Protein AF-A0A920TNH1-F1 (afdb_monomer)

Solvent-accessible surface area (backbone atoms only — not comparable to full-atom values): 3495 Å² total; per-residue (Å²): 122,66,62,58,52,62,72,76,50,83,66,76,64,46,80,44,78,29,79,67,30,43,61,26,68,63,40,50,48,50,33,60,79,36,71,63,32,51,62,42,73,39,53,92,46,65,71,31,46,53,44,17,54,59,42,49,74,71,64,110

Nearest PDB structures (foldseek):
  9fd3-assembly1_A  TM=8.803E-01  e=2.072E-02  Kitasatospora cystarginea
  9fcq-assembly1_A  TM=8.783E-01  e=4.092E-02  Kitasatospora cystarginea
  9fcs-assembly2_B  TM=8.786E-01  e=4.092E-02  Kitasatospora cystarginea
  9fcu-assembly4_D  TM=8.698E-01  e=5.372E-02  Kitasatospora cystarginea
  8ftv-assembly1_A-2  TM=8.053E-01  e=2.242E-01  Streptomyces griseoviridis

Sequence (60 aa):
MIEDILLNFNQTNLSVLDLGTGSGAIGLSLKKEKKEWDVYCSDISINALEVANKNSLKTT

Foldseek 3Di:
DLVVVCVVDDDLEEEEEAEQCQLVVRQLVNCLVRVRYHGHYDRPDPVSVVNNVVVSVVSD

Secondary structure (DSSP, 8-state):
--HHHHHH---SS-EEEEET-TTTHHHHHHHHH-TTSEEEEE-S-HHHHHHHHHHHHHH-

Radius of gyration: 11.27 Å; Cα contacts (8 Å, |Δi|>4): 85; chains: 1; bounding box: 24×23×24 Å

Mean predicted aligned error: 2.76 Å

Structure (mmCIF, N/CA/C/O backbone):
data_AF-A0A920TNH1-F1
#
_entry.id   AF-A0A920TNH1-F1
#
loop_
_atom_site.group_PDB
_atom_site.id
_atom_site.type_symbol
_atom_site.label_atom_id
_atom_site.label_alt_id
_atom_site.label_comp_id
_atom_site.label_asym_id
_atom_site.label_entity_id
_atom_site.label_seq_id
_atom_site.pdbx_PDB_ins_code
_atom_site.Cartn_x
_atom_site.Cartn_y
_atom_site.Cartn_z
_atom_site.occupancy
_atom_site.B_iso_or_equiv
_atom_site.auth_seq_id
_atom_site.auth_comp_id
_atom_site.auth_asym_id
_atom_site.auth_atom_id
_atom_site.pdbx_PDB_model_num
ATOM 1 N N . MET A 1 1 ? -1.070 15.607 3.259 1.00 80.62 1 MET A N 1
ATOM 2 C CA . MET A 1 1 ? -1.021 14.565 2.200 1.00 80.62 1 MET A CA 1
ATOM 3 C C . MET A 1 1 ? -1.767 13.304 2.630 1.00 80.62 1 MET A C 1
ATOM 5 O O . MET A 1 1 ? -2.740 12.974 1.968 1.00 80.62 1 MET A O 1
ATOM 9 N N . ILE A 1 2 ? -1.391 12.630 3.729 1.00 91.44 2 ILE A N 1
ATOM 10 C CA . ILE A 1 2 ? -2.255 11.596 4.354 1.00 91.44 2 ILE A CA 1
ATOM 11 C C . ILE A 1 2 ? -3.100 12.172 5.494 1.00 91.44 2 ILE A C 1
ATOM 13 O O . ILE A 1 2 ? -4.206 11.720 5.758 1.00 91.44 2 ILE A O 1
ATOM 17 N N . GLU A 1 3 ? -2.594 13.221 6.132 1.00 93.50 3 GLU A N 1
ATOM 18 C CA . GLU A 1 3 ? -3.199 13.925 7.257 1.00 93.50 3 GLU A CA 1
ATOM 19 C C . GLU A 1 3 ? -4.552 14.515 6.858 1.00 93.50 3 GLU A C 1
ATOM 21 O O . GLU A 1 3 ? -5.536 14.362 7.575 1.00 93.50 3 GLU A O 1
ATOM 26 N N . ASP A 1 4 ? -4.626 15.105 5.663 1.00 95.69 4 ASP A N 1
ATOM 27 C CA . ASP A 1 4 ? -5.865 15.654 5.111 1.00 95.69 4 ASP A CA 1
ATOM 28 C C . ASP A 1 4 ? -6.927 14.564 4.928 1.00 95.69 4 ASP A C 1
ATOM 30 O O . ASP A 1 4 ? -8.105 14.796 5.189 1.00 95.69 4 ASP A O 1
ATOM 34 N N . ILE A 1 5 ? -6.525 13.354 4.527 1.00 94.38 5 ILE A N 1
ATOM 35 C CA . ILE A 1 5 ? -7.442 12.215 4.392 1.00 94.38 5 ILE A CA 1
ATOM 36 C C . ILE A 1 5 ? -7.969 11.824 5.778 1.00 94.38 5 ILE A C 1
ATOM 38 O O . ILE A 1 5 ? -9.173 11.667 5.963 1.00 94.38 5 ILE A O 1
ATOM 42 N N . LEU A 1 6 ? -7.093 11.731 6.780 1.00 93.81 6 LEU A N 1
ATOM 43 C CA . LEU A 1 6 ? -7.485 11.362 8.144 1.00 93.81 6 LEU A CA 1
ATOM 44 C C . LEU A 1 6 ? -8.382 12.410 8.823 1.00 93.81 6 LEU A C 1
ATOM 46 O O . LEU A 1 6 ? -9.191 12.048 9.677 1.00 93.81 6 LEU A O 1
ATOM 50 N N . LEU A 1 7 ? -8.249 13.688 8.454 1.00 94.81 7 LEU A N 1
ATOM 51 C CA . LEU A 1 7 ? -9.080 14.778 8.972 1.00 94.81 7 LEU A CA 1
ATOM 52 C C . LEU A 1 7 ? -10.451 14.855 8.293 1.00 94.81 7 LEU A C 1
ATOM 54 O O . LEU A 1 7 ? -11.438 15.172 8.954 1.00 94.81 7 LEU A O 1
ATOM 58 N N . ASN A 1 8 ? -10.524 14.573 6.991 1.00 96.25 8 ASN A N 1
ATOM 59 C CA . ASN A 1 8 ? -11.758 14.732 6.218 1.00 96.25 8 ASN A CA 1
ATOM 60 C C . ASN A 1 8 ? -12.638 13.470 6.184 1.00 96.25 8 ASN A C 1
ATOM 62 O O . ASN A 1 8 ? -13.811 13.562 5.827 1.00 96.25 8 ASN A O 1
ATOM 66 N N . PHE A 1 9 ? -12.106 12.308 6.572 1.00 94.38 9 PHE A N 1
ATOM 67 C CA . PHE A 1 9 ? -12.834 11.038 6.582 1.00 94.38 9 PHE A CA 1
ATOM 68 C C . PHE A 1 9 ? -12.806 10.412 7.982 1.00 94.38 9 PHE A C 1
ATOM 70 O O . PHE A 1 9 ? -11.767 9.980 8.481 1.00 94.38 9 PHE A O 1
ATOM 77 N N . ASN A 1 10 ? -13.972 10.365 8.630 1.00 9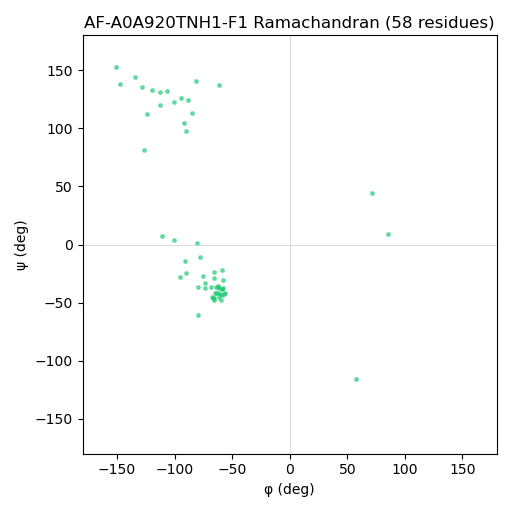2.62 10 ASN A N 1
ATOM 78 C CA . ASN A 1 10 ? -14.142 9.909 10.014 1.00 92.62 10 ASN A CA 1
ATOM 79 C C . ASN A 1 10 ? -14.901 8.576 10.141 1.00 92.62 10 ASN A C 1
ATOM 81 O O . ASN A 1 10 ? -15.227 8.158 11.253 1.00 92.62 10 ASN A O 1
ATOM 85 N N . GLN A 1 11 ? -15.176 7.910 9.021 1.00 95.50 11 GLN A N 1
ATOM 86 C CA . GLN A 1 11 ? -15.856 6.624 8.987 1.00 95.50 11 GLN A CA 1
ATOM 87 C C . GLN A 1 11 ? -15.033 5.572 9.735 1.00 95.50 11 GLN A C 1
ATOM 89 O O . GLN A 1 11 ? -13.813 5.485 9.572 1.00 95.50 11 GLN A O 1
ATOM 94 N N . THR A 1 12 ? -15.717 4.747 10.532 1.00 93.12 12 THR A N 1
ATOM 95 C CA . THR A 1 12 ? -15.095 3.606 11.214 1.00 93.12 12 THR A CA 1
ATOM 96 C C . THR A 1 12 ? -14.504 2.638 10.194 1.00 93.12 12 THR A C 1
ATOM 98 O O . THR A 1 12 ? -13.329 2.314 10.296 1.00 93.12 12 THR A O 1
ATOM 101 N N . ASN A 1 13 ? -15.275 2.294 9.158 1.00 95.56 13 ASN A N 1
ATOM 102 C CA . ASN A 1 13 ? -14.840 1.440 8.055 1.00 95.56 13 ASN A CA 1
ATOM 103 C C . ASN A 1 13 ? -14.937 2.225 6.747 1.00 95.56 13 ASN A C 1
ATOM 105 O O . ASN A 1 13 ? -15.959 2.860 6.472 1.00 95.56 13 ASN A O 1
ATOM 109 N N . LEU A 1 14 ? -13.883 2.168 5.941 1.00 97.62 14 LEU A N 1
ATOM 110 C CA . LEU A 1 14 ? -13.817 2.810 4.635 1.00 97.62 14 LEU A CA 1
ATOM 111 C C . LEU A 1 14 ? -12.961 1.955 3.705 1.00 97.62 14 LEU A C 1
ATOM 113 O O . LEU A 1 14 ? -11.907 1.473 4.117 1.00 97.62 14 LEU A O 1
ATOM 117 N N . SER A 1 15 ? -13.391 1.796 2.457 1.00 97.94 15 SER A N 1
ATOM 118 C CA . SER A 1 15 ? -12.581 1.161 1.417 1.00 97.94 15 SER A CA 1
ATOM 119 C C . SER A 1 15 ? -11.832 2.227 0.619 1.00 97.94 15 SER A C 1
ATOM 121 O O . SER A 1 15 ? -12.444 3.164 0.107 1.00 97.94 15 SER A O 1
ATOM 123 N N . VAL A 1 16 ? -10.511 2.089 0.511 1.00 97.06 16 VAL A N 1
ATOM 124 C CA . VAL A 1 16 ? -9.614 3.065 -0.124 1.00 97.06 16 VAL A CA 1
ATOM 125 C C . VAL A 1 16 ? -8.745 2.362 -1.162 1.00 97.06 16 VAL A C 1
ATOM 127 O O . VAL A 1 16 ? -8.193 1.303 -0.883 1.00 97.06 16 VAL A O 1
ATOM 130 N N . LEU A 1 17 ? -8.591 2.960 -2.346 1.00 97.81 17 LEU A N 1
ATOM 131 C CA . LEU A 1 17 ? -7.675 2.488 -3.387 1.00 97.81 17 LEU A CA 1
ATOM 132 C C . LEU A 1 17 ? -6.538 3.497 -3.590 1.00 97.81 17 LEU A C 1
ATOM 134 O O . LEU A 1 17 ? -6.784 4.639 -3.973 1.00 97.81 17 LEU A O 1
ATOM 138 N N . ASP A 1 18 ? -5.304 3.053 -3.373 1.00 97.06 18 ASP A N 1
ATOM 139 C CA . ASP A 1 18 ? -4.074 3.778 -3.690 1.00 97.06 18 ASP A CA 1
ATOM 140 C C . ASP A 1 18 ? -3.611 3.397 -5.111 1.00 97.06 18 ASP A C 1
ATOM 142 O O . ASP A 1 18 ? -3.151 2.274 -5.363 1.00 97.06 18 ASP A O 1
ATOM 146 N N . LEU A 1 19 ? -3.820 4.309 -6.064 1.00 97.75 19 LEU A N 1
ATOM 147 C CA . LEU A 1 19 ? -3.475 4.147 -7.480 1.00 97.75 19 LEU A CA 1
ATOM 148 C C . LEU A 1 19 ? -2.040 4.621 -7.734 1.00 97.75 19 LEU A C 1
ATOM 150 O O . LEU A 1 19 ? -1.722 5.779 -7.483 1.00 97.75 19 LEU A O 1
ATOM 154 N N . GLY A 1 20 ? -1.195 3.756 -8.300 1.00 97.12 20 GLY A N 1
ATOM 155 C CA . GLY A 1 20 ? 0.229 4.061 -8.473 1.00 97.12 20 GLY A CA 1
ATOM 156 C C . GLY A 1 20 ? 0.971 4.047 -7.137 1.00 97.12 20 GLY A C 1
ATOM 157 O O . GLY A 1 20 ? 1.752 4.949 -6.840 1.00 97.12 20 GLY A O 1
ATOM 158 N N . THR A 1 21 ? 0.685 3.035 -6.314 1.00 97.44 21 THR A N 1
ATOM 159 C CA . THR A 1 21 ? 1.137 2.931 -4.920 1.00 97.44 21 THR A CA 1
ATOM 160 C C . THR A 1 21 ? 2.663 2.956 -4.772 1.00 97.44 21 THR A C 1
ATOM 162 O O . THR A 1 21 ? 3.181 3.278 -3.697 1.00 97.44 21 THR A O 1
ATOM 165 N N . GLY A 1 22 ? 3.417 2.620 -5.828 1.00 98.06 22 GLY A N 1
ATOM 166 C CA . GLY A 1 22 ? 4.870 2.589 -5.787 1.00 98.06 22 GLY A CA 1
ATOM 167 C C . GLY A 1 22 ? 5.364 1.641 -4.694 1.00 98.06 22 GLY A C 1
ATOM 168 O O . GLY A 1 22 ? 5.118 0.441 -4.725 1.00 98.06 22 GLY A O 1
ATOM 169 N N . SER A 1 23 ? 6.049 2.187 -3.690 1.00 96.94 23 SER A N 1
ATOM 170 C CA . SER A 1 23 ? 6.547 1.439 -2.528 1.00 96.94 23 SER A CA 1
ATOM 171 C C . SER A 1 23 ? 5.498 1.169 -1.439 1.00 96.94 23 SER A C 1
ATOM 173 O O . SER A 1 2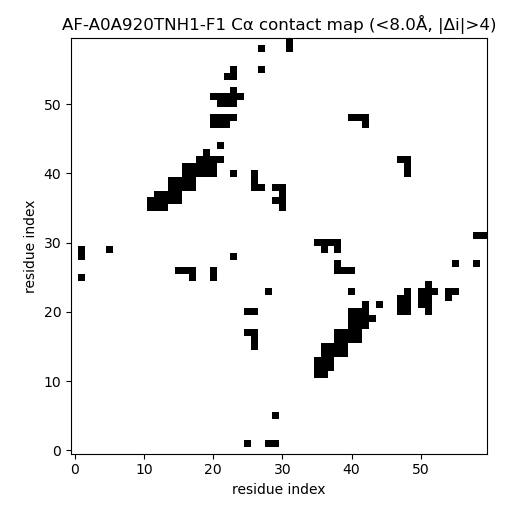3 ? 5.847 0.598 -0.402 1.00 96.94 23 SER A O 1
ATOM 175 N N . GLY A 1 24 ? 4.246 1.592 -1.635 1.00 96.38 24 GLY A N 1
ATOM 176 C CA . GLY A 1 24 ? 3.163 1.463 -0.659 1.00 96.38 24 GLY A CA 1
ATOM 177 C C . GLY A 1 24 ? 3.089 2.594 0.369 1.00 96.38 24 GLY A C 1
ATOM 178 O O . GLY A 1 24 ? 2.352 2.470 1.341 1.00 96.38 24 GLY A O 1
ATOM 179 N N . ALA A 1 25 ? 3.853 3.680 0.209 1.00 95.88 25 ALA A N 1
ATOM 180 C CA . ALA A 1 25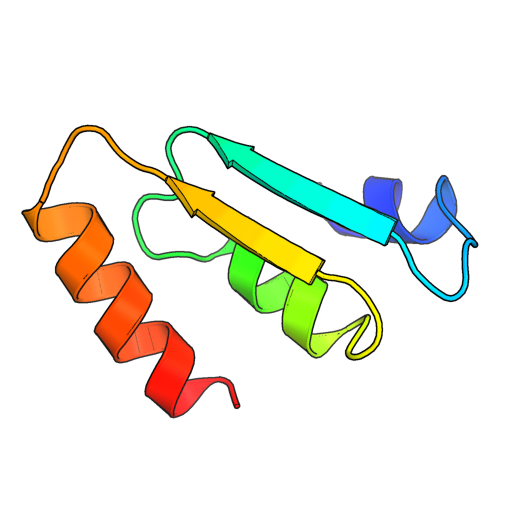 ? 4.032 4.685 1.261 1.00 95.88 25 ALA A CA 1
ATOM 181 C C . ALA A 1 25 ? 2.712 5.298 1.769 1.00 95.88 25 ALA A C 1
ATOM 183 O O . ALA A 1 25 ? 2.546 5.461 2.976 1.00 95.88 25 ALA A O 1
ATOM 184 N N . ILE A 1 26 ? 1.770 5.610 0.874 1.00 96.00 26 ILE A N 1
ATOM 185 C CA . ILE A 1 26 ? 0.486 6.230 1.232 1.00 96.00 26 ILE A CA 1
ATOM 186 C C . ILE A 1 26 ? -0.483 5.174 1.762 1.00 96.00 26 ILE A C 1
ATOM 188 O O . ILE A 1 26 ? -0.889 5.255 2.922 1.00 96.00 26 ILE A O 1
ATOM 192 N N . GLY A 1 27 ? -0.820 4.165 0.950 1.00 96.69 27 GLY A N 1
ATOM 193 C CA . GLY A 1 27 ? -1.796 3.144 1.330 1.00 96.69 27 GLY A CA 1
ATOM 194 C C . GLY A 1 27 ? -1.438 2.405 2.626 1.00 96.69 27 GLY A C 1
ATOM 195 O O . GLY A 1 27 ? -2.286 2.245 3.505 1.00 96.69 27 GLY A O 1
ATOM 196 N N . LEU A 1 28 ? -0.168 2.027 2.814 1.00 96.62 28 LEU A N 1
ATOM 197 C CA . LEU A 1 28 ? 0.262 1.339 4.038 1.00 96.62 28 LEU A CA 1
ATOM 198 C C . LEU A 1 28 ? 0.210 2.251 5.266 1.00 96.62 28 LEU A C 1
ATOM 200 O O . LEU A 1 28 ? -0.175 1.796 6.343 1.00 96.62 28 LEU A O 1
ATOM 204 N N . SER A 1 29 ? 0.544 3.536 5.115 1.00 95.94 29 SER A N 1
ATOM 205 C CA . SER A 1 29 ? 0.421 4.499 6.214 1.00 95.94 29 SER A CA 1
ATOM 206 C C . SER A 1 29 ? -1.042 4.688 6.614 1.00 95.94 29 SER A C 1
ATOM 208 O O . SER A 1 29 ? -1.355 4.655 7.801 1.00 95.94 29 SER A O 1
ATOM 210 N N . LEU A 1 30 ? -1.960 4.781 5.644 1.00 95.69 30 LEU A N 1
ATOM 211 C CA . LEU A 1 30 ? -3.397 4.854 5.924 1.00 95.69 30 LEU A CA 1
ATOM 212 C C . LEU A 1 30 ? -3.898 3.600 6.652 1.00 95.69 30 LE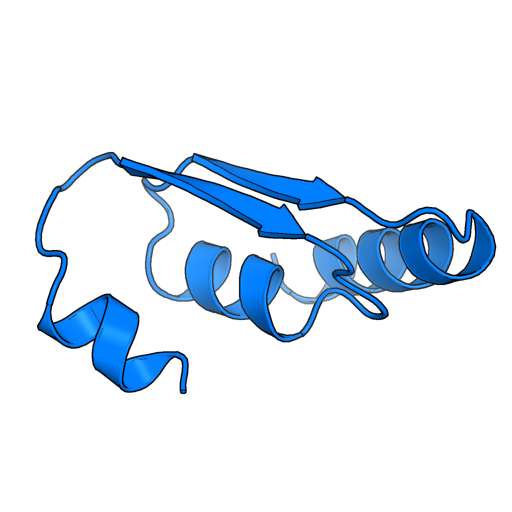U A C 1
ATOM 214 O O . LEU A 1 30 ? -4.597 3.729 7.654 1.00 95.69 30 LEU A O 1
ATOM 218 N N . LYS A 1 31 ? -3.498 2.396 6.215 1.00 95.62 31 LYS A N 1
ATOM 219 C CA . LYS A 1 31 ? -3.878 1.140 6.889 1.00 95.62 31 LYS A CA 1
ATOM 220 C C . LYS A 1 31 ? -3.343 1.063 8.319 1.00 95.62 31 LYS A C 1
ATOM 222 O O . LYS A 1 31 ? -4.019 0.538 9.202 1.00 95.62 31 LYS A O 1
ATOM 227 N N . LYS A 1 32 ? -2.141 1.591 8.561 1.00 94.75 32 LYS A N 1
ATOM 228 C CA . LYS A 1 32 ? -1.533 1.631 9.894 1.00 94.75 32 LYS A CA 1
ATOM 229 C C . LYS A 1 32 ? -2.280 2.573 10.843 1.00 94.75 32 LYS A C 1
ATOM 231 O O . LYS A 1 32 ? -2.545 2.188 11.980 1.00 94.75 32 LYS A O 1
ATOM 236 N N . GLU A 1 33 ? -2.632 3.770 10.376 1.00 94.69 33 GLU A N 1
ATOM 237 C CA . GLU A 1 33 ? -3.362 4.779 11.161 1.00 94.69 33 GLU A CA 1
ATOM 238 C C . GLU A 1 33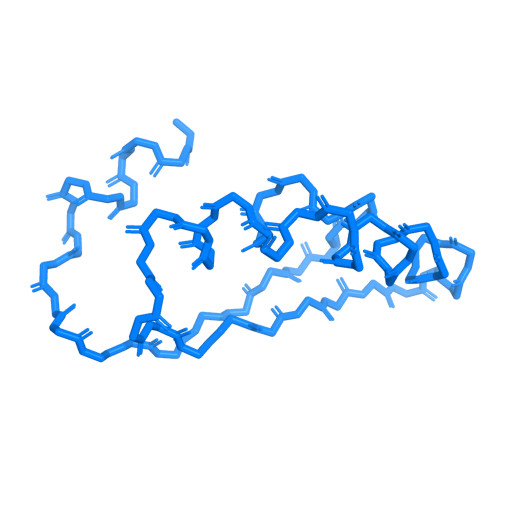 ? -4.845 4.414 11.354 1.00 94.69 33 GLU A C 1
ATOM 240 O O . GLU A 1 33 ? -5.441 4.690 12.397 1.00 94.69 33 GLU A O 1
ATOM 245 N N . LYS A 1 34 ? -5.456 3.755 10.363 1.00 95.50 34 LYS A N 1
ATOM 246 C CA . LYS A 1 34 ? -6.858 3.318 10.368 1.00 95.50 34 LYS A CA 1
ATOM 247 C C . LYS A 1 34 ? -6.947 1.824 10.071 1.00 95.50 34 LYS A C 1
ATOM 249 O O . LYS A 1 34 ? -7.249 1.403 8.958 1.00 95.50 34 LYS A O 1
ATOM 254 N N . LYS A 1 35 ? -6.718 1.007 11.101 1.00 94.88 35 LYS A N 1
ATOM 255 C CA . LYS A 1 35 ? -6.702 -0.464 10.986 1.00 94.88 35 LYS A CA 1
ATOM 256 C C . LYS A 1 35 ? -8.008 -1.062 10.456 1.00 94.88 35 LYS A C 1
ATOM 258 O O . LYS A 1 35 ? -7.959 -2.068 9.754 1.00 94.88 35 LYS A O 1
ATOM 263 N N . GLU A 1 36 ? -9.132 -0.412 10.735 1.00 96.81 36 GLU A N 1
ATOM 264 C CA . GLU A 1 36 ? -10.472 -0.815 10.288 1.00 96.81 36 GLU A CA 1
ATOM 265 C C . GLU A 1 36 ? -10.767 -0.463 8.819 1.00 96.81 36 GLU A C 1
ATOM 267 O O . GLU A 1 36 ? -11.770 -0.896 8.261 1.00 96.81 36 GLU A O 1
ATOM 272 N N . TRP A 1 37 ? -9.914 0.333 8.167 1.00 96.88 37 TRP A N 1
ATOM 273 C CA . TRP A 1 37 ? -10.088 0.654 6.753 1.00 96.88 37 TRP A CA 1
ATOM 274 C C . TRP A 1 37 ? -9.553 -0.466 5.863 1.00 96.88 37 TRP A C 1
ATOM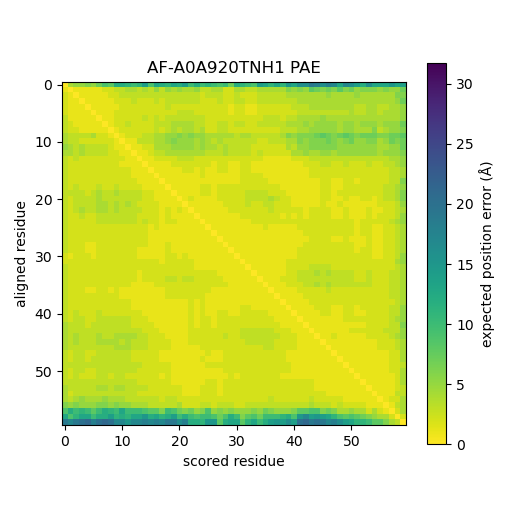 276 O O . TRP A 1 37 ? -8.481 -1.028 6.108 1.00 96.88 37 TRP A O 1
ATOM 286 N N . ASP A 1 38 ? -10.269 -0.751 4.783 1.00 97.75 38 ASP A N 1
ATOM 287 C CA . ASP A 1 38 ? -9.848 -1.686 3.747 1.00 97.75 38 ASP A CA 1
ATOM 288 C C . ASP A 1 38 ? -9.062 -0.924 2.687 1.00 97.75 38 ASP A C 1
ATOM 290 O O . ASP A 1 38 ? -9.630 -0.267 1.814 1.00 97.75 38 ASP A O 1
ATOM 294 N N . VAL A 1 39 ? -7.735 -0.974 2.788 1.00 97.06 39 VAL A N 1
ATOM 295 C CA . VAL A 1 39 ? -6.844 -0.268 1.866 1.00 97.06 39 VAL A CA 1
ATOM 296 C C . VAL A 1 39 ? -6.294 -1.236 0.826 1.00 97.06 39 VAL A C 1
ATOM 298 O O . VAL A 1 39 ? -5.640 -2.223 1.161 1.00 97.06 39 VAL A O 1
ATOM 301 N N . TYR A 1 40 ? -6.538 -0.919 -0.439 1.00 97.88 40 TYR A N 1
ATOM 302 C CA . TYR A 1 40 ? -6.045 -1.639 -1.602 1.00 97.88 40 TYR A CA 1
ATOM 303 C C . TYR A 1 40 ? -4.947 -0.818 -2.268 1.00 97.88 40 TYR A C 1
ATOM 305 O O . TYR A 1 40 ? -5.121 0.372 -2.521 1.00 97.88 40 TYR A O 1
ATOM 313 N N . CYS A 1 41 ? -3.827 -1.458 -2.584 1.00 97.62 41 CYS A N 1
ATOM 314 C CA . CYS A 1 41 ? -2.697 -0.819 -3.247 1.00 97.62 41 CYS A CA 1
ATOM 315 C C . CYS A 1 41 ? -2.547 -1.393 -4.656 1.00 97.62 41 CYS A C 1
ATOM 317 O O . CYS A 1 41 ? -2.540 -2.612 -4.833 1.00 97.62 41 CYS A O 1
ATOM 319 N N . SER A 1 42 ? -2.423 -0.522 -5.655 1.00 98.00 42 SER A N 1
ATOM 320 C CA . SER A 1 42 ? -2.300 -0.925 -7.056 1.00 98.00 42 SER A CA 1
ATOM 321 C C . SER A 1 42 ? -1.195 -0.154 -7.763 1.00 98.00 42 SER A C 1
ATOM 323 O O . SER A 1 42 ? -0.982 1.028 -7.512 1.00 98.00 42 SER A O 1
ATOM 325 N N . ASP A 1 43 ? -0.498 -0.829 -8.666 1.00 98.44 43 ASP A N 1
ATOM 326 C CA . ASP A 1 43 ? 0.504 -0.243 -9.544 1.00 98.44 43 ASP A CA 1
ATOM 327 C C . ASP A 1 43 ? 0.546 -1.051 -10.840 1.00 98.44 43 ASP A C 1
ATOM 329 O O . ASP A 1 43 ? 0.246 -2.247 -10.844 1.00 98.44 43 ASP A O 1
ATOM 333 N N . ILE A 1 44 ? 0.932 -0.407 -11.936 1.00 98.38 44 ILE A N 1
ATOM 334 C CA . ILE A 1 44 ? 1.185 -1.095 -13.206 1.00 98.38 44 ILE A CA 1
ATOM 335 C C . ILE A 1 44 ? 2.519 -1.853 -13.170 1.00 98.38 44 ILE A C 1
ATOM 337 O O . ILE A 1 44 ? 2.702 -2.846 -13.872 1.00 98.38 44 ILE A O 1
ATOM 341 N N . SER A 1 45 ? 3.463 -1.390 -12.348 1.00 98.38 45 SER A N 1
ATOM 342 C CA . SER A 1 45 ? 4.777 -1.993 -12.189 1.00 98.38 45 SER A CA 1
ATOM 343 C C . SER A 1 45 ? 4.732 -3.132 -11.176 1.00 98.38 45 SER A C 1
ATOM 345 O O . SER A 1 45 ? 4.587 -2.915 -9.972 1.00 98.38 45 SER A O 1
ATOM 347 N N . ILE A 1 46 ? 4.953 -4.361 -11.646 1.00 98.19 46 ILE A N 1
ATOM 348 C CA . ILE A 1 46 ? 5.079 -5.528 -10.763 1.00 98.19 46 ILE A CA 1
ATOM 349 C C . ILE A 1 46 ? 6.207 -5.350 -9.736 1.00 98.19 46 ILE A C 1
ATOM 351 O O . ILE A 1 46 ? 6.039 -5.686 -8.569 1.00 98.19 46 ILE A O 1
ATOM 355 N N . ASN A 1 47 ? 7.317 -4.721 -10.135 1.00 98.38 47 ASN A N 1
ATOM 356 C CA . ASN A 1 47 ? 8.444 -4.443 -9.244 1.00 98.38 47 ASN A CA 1
ATOM 357 C C . ASN A 1 47 ? 8.046 -3.485 -8.111 1.00 98.38 47 ASN A C 1
ATOM 359 O O . ASN A 1 47 ? 8.507 -3.641 -6.982 1.00 98.38 47 ASN A O 1
ATOM 363 N N . ALA A 1 48 ? 7.183 -2.503 -8.394 1.00 98.38 48 ALA A N 1
ATOM 364 C CA . ALA A 1 48 ? 6.646 -1.614 -7.368 1.00 98.38 48 ALA A CA 1
ATOM 365 C C . ALA A 1 48 ? 5.768 -2.401 -6.384 1.00 98.38 48 ALA A C 1
ATOM 367 O O . ALA A 1 48 ? 5.998 -2.345 -5.177 1.00 98.38 48 ALA A O 1
ATOM 368 N N . LEU A 1 49 ? 4.855 -3.234 -6.897 1.00 98.25 49 LEU A N 1
ATOM 369 C CA . LEU A 1 49 ? 4.014 -4.103 -6.071 1.00 98.25 49 LEU A CA 1
ATOM 370 C C . LEU A 1 49 ? 4.830 -5.067 -5.200 1.00 98.25 49 LEU A C 1
ATOM 372 O O . LEU A 1 49 ? 4.478 -5.293 -4.045 1.00 98.25 49 LEU A O 1
ATOM 376 N N . GLU A 1 50 ? 5.937 -5.621 -5.695 1.00 98.12 50 GLU A N 1
ATOM 377 C CA . GLU A 1 50 ? 6.839 -6.448 -4.883 1.00 98.12 50 GLU A CA 1
ATOM 378 C C . GLU A 1 50 ? 7.457 -5.664 -3.720 1.00 98.12 50 GLU A C 1
ATOM 380 O O . GLU A 1 50 ? 7.548 -6.177 -2.602 1.00 98.12 50 GLU A O 1
ATOM 385 N N . VAL A 1 51 ? 7.880 -4.419 -3.96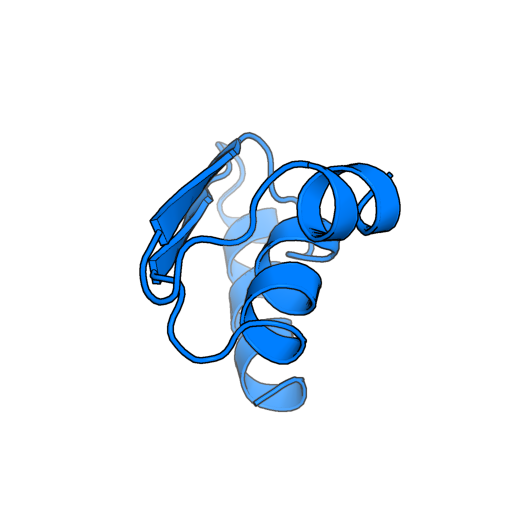1 1.00 97.94 51 VAL A N 1
ATOM 386 C CA . VAL A 1 51 ? 8.411 -3.542 -2.909 1.00 97.94 51 VAL A CA 1
ATOM 387 C C . VAL A 1 51 ? 7.314 -3.177 -1.909 1.00 97.94 51 VAL A C 1
ATOM 389 O O . VAL A 1 51 ? 7.541 -3.295 -0.705 1.00 97.94 51 VAL A O 1
ATOM 392 N N . ALA A 1 52 ? 6.123 -2.802 -2.380 1.00 97.69 52 ALA A N 1
ATOM 393 C CA . ALA A 1 52 ? 4.974 -2.504 -1.529 1.00 97.69 52 ALA A CA 1
ATOM 394 C C . ALA A 1 52 ? 4.582 -3.702 -0.651 1.00 97.69 52 ALA A C 1
ATOM 396 O O . ALA A 1 52 ? 4.398 -3.544 0.553 1.00 97.69 52 ALA A O 1
ATOM 397 N N . ASN A 1 53 ? 4.553 -4.913 -1.213 1.00 96.69 53 ASN A N 1
ATOM 398 C CA . ASN A 1 53 ? 4.299 -6.145 -0.461 1.00 96.69 53 ASN A CA 1
ATOM 399 C C . ASN A 1 53 ? 5.391 -6.436 0.576 1.00 96.69 53 ASN A C 1
ATOM 401 O O . ASN A 1 53 ? 5.099 -6.804 1.709 1.00 96.69 53 ASN A O 1
ATOM 405 N N . LYS A 1 54 ? 6.670 -6.245 0.241 1.00 97.38 54 LYS A N 1
ATOM 406 C CA . LYS A 1 54 ? 7.752 -6.392 1.232 1.00 97.38 54 LYS A CA 1
ATOM 407 C C . LYS A 1 54 ? 7.627 -5.376 2.367 1.00 97.38 54 LYS A C 1
ATOM 409 O O . LYS A 1 54 ? 7.956 -5.699 3.508 1.00 97.38 54 LYS A O 1
ATOM 414 N N . ASN A 1 55 ? 7.187 -4.157 2.067 1.00 96.44 55 ASN A N 1
ATOM 415 C CA . ASN A 1 55 ? 6.990 -3.116 3.069 1.00 96.44 55 ASN A CA 1
ATOM 416 C C . ASN A 1 55 ? 5.754 -3.378 3.934 1.00 96.44 55 ASN A C 1
ATOM 418 O O . ASN A 1 55 ? 5.828 -3.177 5.143 1.00 96.44 55 ASN A O 1
ATOM 422 N N . SER A 1 56 ? 4.664 -3.903 3.368 1.00 95.12 56 SER A N 1
ATOM 423 C CA . SER A 1 56 ? 3.446 -4.217 4.125 1.00 95.12 56 SER A CA 1
ATOM 424 C C . SER A 1 56 ? 3.716 -5.212 5.259 1.00 95.12 56 SER A C 1
ATOM 426 O O . SER A 1 56 ? 3.258 -5.005 6.382 1.00 95.12 56 SER A O 1
ATOM 428 N N . LEU A 1 57 ? 4.580 -6.204 5.018 1.00 93.25 57 LEU A N 1
ATOM 429 C CA . LEU A 1 57 ? 5.027 -7.178 6.023 1.00 93.25 57 LEU A CA 1
ATOM 430 C C . LEU A 1 57 ? 5.864 -6.566 7.159 1.00 93.25 57 LEU A C 1
ATOM 432 O O . LEU A 1 57 ? 5.941 -7.144 8.238 1.00 93.25 57 LEU A O 1
ATOM 436 N N . LYS A 1 58 ? 6.511 -5.415 6.934 1.00 87.69 58 LYS A N 1
ATOM 437 C CA . LYS A 1 58 ? 7.289 -4.695 7.961 1.00 87.69 58 LYS A CA 1
ATOM 438 C C . LYS A 1 58 ? 6.449 -3.691 8.743 1.00 87.69 58 LYS A C 1
ATOM 440 O O . LYS A 1 58 ? 6.842 -3.286 9.831 1.00 87.69 58 LYS A O 1
ATOM 445 N N . THR A 1 59 ? 5.364 -3.215 8.141 1.00 72.31 59 THR A N 1
ATOM 446 C CA . THR A 1 59 ? 4.534 -2.115 8.653 1.00 72.31 59 THR A CA 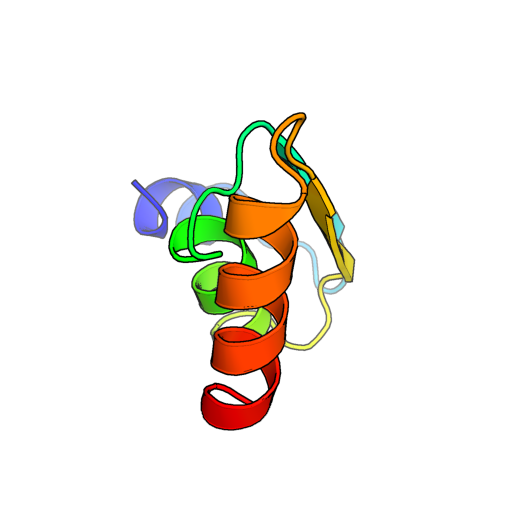1
ATOM 447 C C . THR A 1 59 ? 3.254 -2.612 9.343 1.00 72.31 59 THR A C 1
ATOM 449 O O . THR A 1 59 ? 2.455 -1.786 9.780 1.00 72.31 59 THR A O 1
ATOM 452 N N . THR A 1 60 ? 3.082 -3.935 9.470 1.00 57.25 60 THR A N 1
ATOM 453 C CA . THR A 1 60 ? 1.981 -4.572 10.218 1.00 57.25 60 THR A CA 1
ATOM 454 C C . THR A 1 60 ? 2.115 -4.359 11.727 1.00 57.25 60 THR A C 1
ATOM 456 O O . THR A 1 60 ? 3.251 -4.469 12.239 1.00 57.25 60 THR A O 1
#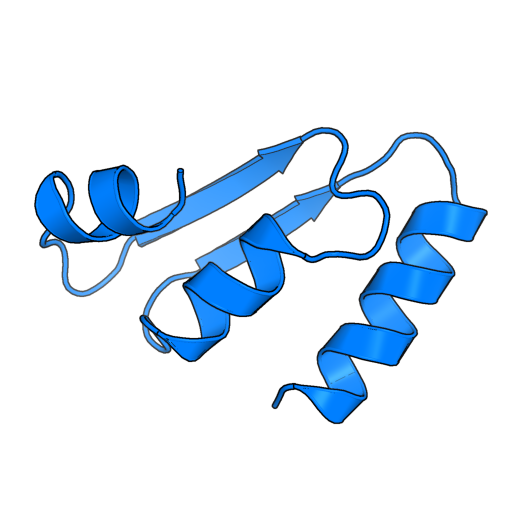

pLDDT: mean 94.92, std 6.41, range [57.25, 98.44]